Protein AF-A0A327N7R5-F1 (afdb_monomer_lite)

Organism: Pseudomonas fluorescens (NCBI:txid294)

Secondary structure (DSSP, 8-state):
-EEEEEEEEEEE-SSEEEEEEEESSGGG-EEEEEEEEHHHHTTS---TT-EEEEEE-S-GGG--EEEEEETTS-EEE-HHHHHHHHHHHHHHHHHHHHHHHHHHHHHHHHHHHHHHHHHHHHHHHHHHTT--

Structure (mmCIF, N/CA/C/O backbone):
data_AF-A0A327N7R5-F1
#
_entry.id   AF-A0A327N7R5-F1
#
loop_
_atom_site.group_PDB
_atom_site.id
_atom_site.type_symbol
_atom_site.label_atom_id
_atom_site.label_alt_id
_atom_site.label_comp_id
_atom_site.label_asym_id
_atom_site.label_entity_id
_atom_site.label_seq_id
_atom_site.pdbx_PDB_ins_code
_atom_site.Cartn_x
_atom_site.Cartn_y
_atom_site.Cartn_z
_atom_site.occupancy
_atom_site.B_iso_or_equiv
_atom_site.auth_seq_id
_atom_site.auth_comp_id
_atom_site.auth_asym_id
_atom_site.auth_atom_id
_atom_site.pdbx_PDB_model_num
ATOM 1 N N . MET A 1 1 ? -17.842 1.290 8.467 1.00 82.88 1 MET A N 1
ATOM 2 C CA . MET A 1 1 ? -16.593 0.997 9.203 1.00 82.88 1 MET A CA 1
ATOM 3 C C . MET A 1 1 ? -16.510 -0.497 9.393 1.00 82.88 1 MET A C 1
ATOM 5 O O . MET A 1 1 ? -17.547 -1.126 9.556 1.00 82.88 1 MET A O 1
ATOM 9 N N . GLU A 1 2 ? -15.306 -1.044 9.361 1.00 88.62 2 GLU A N 1
ATOM 10 C CA . GLU A 1 2 ? -15.055 -2.466 9.553 1.00 88.62 2 GLU A CA 1
ATOM 11 C C . GLU A 1 2 ? -14.026 -2.690 10.653 1.00 88.62 2 GLU A C 1
ATOM 13 O O . GLU A 1 2 ? -13.153 -1.852 10.892 1.00 88.62 2 GLU A O 1
ATOM 18 N N . ASN A 1 3 ? -14.135 -3.844 11.308 1.00 89.25 3 ASN A N 1
ATOM 19 C CA . ASN A 1 3 ? -13.108 -4.315 12.221 1.00 89.25 3 ASN A CA 1
ATOM 20 C C . ASN A 1 3 ? -11.837 -4.621 11.434 1.00 89.25 3 ASN A C 1
ATOM 22 O O . ASN A 1 3 ? -11.888 -5.241 10.373 1.00 89.25 3 ASN A O 1
ATOM 26 N N . ALA A 1 4 ? -10.696 -4.244 11.987 1.00 90.12 4 ALA A N 1
ATOM 27 C CA . ALA A 1 4 ? -9.405 -4.685 11.504 1.00 90.12 4 ALA A CA 1
ATOM 28 C C . ALA A 1 4 ? -8.493 -5.043 12.669 1.00 90.12 4 ALA A C 1
ATOM 30 O O . ALA A 1 4 ? -8.695 -4.632 13.812 1.00 90.12 4 ALA A O 1
ATOM 31 N N . TYR A 1 5 ? -7.453 -5.807 12.378 1.00 89.75 5 TYR A N 1
ATOM 32 C CA . TYR A 1 5 ? -6.399 -6.050 13.346 1.00 89.75 5 TYR A CA 1
ATOM 33 C C . TYR A 1 5 ? -5.041 -6.157 12.675 1.00 89.75 5 TYR A C 1
ATOM 35 O O . TYR A 1 5 ? -4.912 -6.542 11.510 1.00 89.75 5 TYR A O 1
ATOM 43 N N . ILE A 1 6 ? -4.011 -5.823 13.443 1.00 87.94 6 ILE A N 1
ATOM 44 C CA . ILE A 1 6 ? -2.628 -5.991 13.014 1.00 87.94 6 ILE A CA 1
ATOM 45 C C . ILE A 1 6 ? -2.268 -7.469 13.158 1.00 87.94 6 ILE A C 1
ATOM 47 O O . ILE A 1 6 ? -2.105 -7.966 14.270 1.00 87.94 6 ILE A O 1
ATOM 51 N N . TYR A 1 7 ? -2.155 -8.200 12.050 1.00 88.56 7 TYR A N 1
ATOM 52 C CA . TYR A 1 7 ? -1.894 -9.647 12.108 1.00 88.56 7 TYR A CA 1
ATOM 53 C C . TYR A 1 7 ? -0.400 -9.990 12.192 1.00 88.56 7 TYR A C 1
AT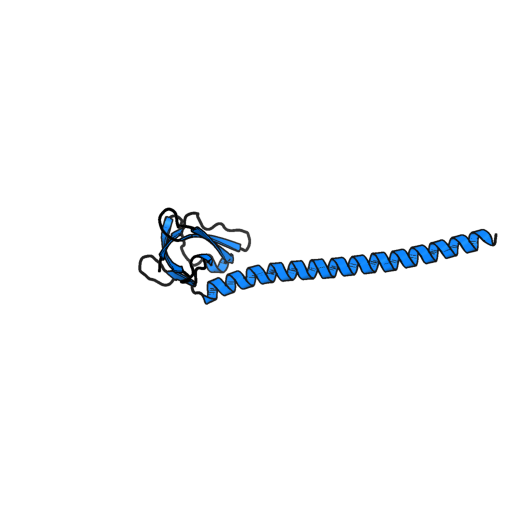OM 55 O O . TYR A 1 7 ? -0.030 -11.108 12.563 1.00 88.56 7 TYR A O 1
ATOM 63 N N . ARG A 1 8 ? 0.475 -9.034 11.873 1.00 85.25 8 ARG A N 1
ATOM 64 C CA . ARG A 1 8 ? 1.933 -9.173 11.921 1.00 85.25 8 ARG A CA 1
ATOM 65 C C . ARG A 1 8 ? 2.548 -7.884 12.450 1.00 85.25 8 ARG A C 1
ATOM 67 O O . ARG A 1 8 ? 2.069 -6.806 12.116 1.00 85.25 8 ARG A O 1
ATOM 74 N N . ASP A 1 9 ? 3.606 -8.011 13.250 1.00 83.00 9 ASP A N 1
ATOM 75 C CA . ASP A 1 9 ? 4.368 -6.859 13.732 1.00 83.00 9 ASP A CA 1
ATOM 76 C C . ASP A 1 9 ? 4.821 -5.969 12.576 1.00 83.00 9 ASP A C 1
ATOM 78 O O . ASP A 1 9 ? 5.070 -6.445 11.461 1.00 83.00 9 ASP A O 1
ATOM 82 N N . VAL A 1 10 ? 4.934 -4.670 12.855 1.00 81.75 10 VAL A N 1
ATOM 83 C CA . VAL A 1 10 ? 5.449 -3.708 11.884 1.00 81.75 10 VAL A CA 1
ATOM 84 C C . VAL A 1 10 ? 6.850 -4.148 11.480 1.00 81.75 10 VAL A C 1
ATOM 86 O O . VAL A 1 10 ? 7.786 -4.121 12.278 1.00 81.75 10 VAL A O 1
ATOM 89 N N . SER A 1 11 ? 6.990 -4.568 10.225 1.00 81.38 11 SER A N 1
ATOM 90 C CA . SER A 1 11 ? 8.292 -4.931 9.682 1.00 81.38 11 SER A CA 1
ATOM 91 C C . SER A 1 11 ? 8.990 -3.659 9.236 1.00 81.38 11 SER A C 1
ATOM 93 O O . SER A 1 11 ? 8.408 -2.860 8.504 1.00 81.38 11 SER A O 1
ATOM 95 N N . GLN A 1 12 ? 10.225 -3.469 9.685 1.00 79.94 12 GLN A N 1
ATOM 96 C CA . GLN A 1 12 ? 11.040 -2.320 9.315 1.00 79.94 12 GLN A CA 1
ATOM 97 C C . GLN A 1 12 ? 12.133 -2.773 8.351 1.00 79.94 12 GLN A C 1
ATOM 99 O O . GLN A 1 12 ? 12.912 -3.678 8.644 1.00 79.94 12 GLN A O 1
ATOM 104 N N . SER A 1 13 ? 12.188 -2.127 7.196 1.00 77.00 13 SER A N 1
ATOM 105 C CA . SER A 1 13 ? 13.371 -2.064 6.348 1.00 77.00 13 SER A CA 1
ATOM 106 C C . SER A 1 13 ? 14.133 -0.771 6.656 1.00 77.00 13 SER A C 1
ATOM 108 O O . SER A 1 13 ? 13.685 0.068 7.439 1.00 77.00 13 SER A O 1
ATOM 110 N N . ARG A 1 14 ? 15.299 -0.589 6.030 1.00 78.00 14 ARG A N 1
ATOM 111 C CA . ARG A 1 14 ? 16.228 0.516 6.313 1.00 78.00 14 ARG A CA 1
ATOM 112 C C . ARG A 1 14 ? 15.556 1.899 6.281 1.00 78.00 14 ARG A C 1
ATOM 114 O O . ARG A 1 14 ? 15.882 2.733 7.114 1.00 78.00 14 ARG A O 1
ATOM 121 N N . ASN A 1 15 ? 14.609 2.114 5.362 1.00 81.44 15 ASN A N 1
ATOM 122 C CA . ASN A 1 15 ? 13.880 3.384 5.207 1.00 81.44 15 ASN A CA 1
ATOM 123 C C . ASN A 1 15 ? 12.349 3.250 5.253 1.00 81.44 15 ASN A C 1
ATOM 125 O O . ASN A 1 15 ? 11.657 4.248 5.474 1.00 81.44 15 ASN A O 1
ATOM 129 N N . ASP A 1 16 ? 11.831 2.046 5.018 1.00 85.06 16 ASP A N 1
ATOM 130 C CA . ASP A 1 16 ? 10.408 1.793 4.807 1.00 85.06 16 ASP A CA 1
ATOM 131 C C . ASP A 1 16 ? 9.896 0.854 5.911 1.00 85.06 16 ASP A C 1
ATOM 133 O O . ASP A 1 16 ? 10.544 -0.140 6.234 1.00 85.06 16 ASP A O 1
ATOM 137 N N . SER A 1 17 ? 8.724 1.150 6.460 1.00 85.69 17 SER A N 1
ATOM 138 C CA . SER A 1 17 ? 7.991 0.321 7.412 1.00 85.69 17 SER A CA 1
ATOM 139 C C . SER A 1 17 ? 6.715 -0.211 6.767 1.00 85.69 17 SER A C 1
ATOM 141 O O . SER A 1 17 ? 6.010 0.507 6.053 1.00 85.69 17 SER A O 1
ATOM 143 N N . TYR A 1 18 ? 6.410 -1.471 7.053 1.00 87.19 18 TYR A N 1
ATOM 144 C CA . TYR A 1 18 ? 5.271 -2.197 6.506 1.00 87.19 18 TYR A CA 1
ATOM 145 C C . TYR A 1 18 ? 4.278 -2.490 7.623 1.00 87.19 18 TYR A C 1
ATOM 147 O O . TYR A 1 18 ? 4.595 -3.207 8.577 1.00 87.19 18 TYR A O 1
ATOM 155 N N . LEU A 1 19 ? 3.077 -1.936 7.493 1.00 88.06 19 LEU A N 1
ATOM 156 C CA . LEU A 1 19 ? 1.959 -2.181 8.388 1.00 88.06 19 LEU A CA 1
ATOM 157 C C . LEU A 1 19 ? 1.015 -3.201 7.748 1.00 88.06 19 LEU A C 1
ATOM 159 O O . LEU A 1 19 ? 0.488 -2.977 6.659 1.00 88.06 19 LEU A O 1
ATOM 163 N N . TYR A 1 20 ? 0.804 -4.308 8.452 1.00 89.94 20 TYR A N 1
ATOM 164 C CA . TYR A 1 20 ? 0.041 -5.455 7.977 1.00 89.94 20 TYR A CA 1
ATOM 165 C C . TYR A 1 20 ? -1.308 -5.527 8.685 1.00 89.94 20 TYR A C 1
ATOM 167 O O . TYR A 1 20 ? -1.389 -5.884 9.863 1.00 89.94 20 TYR A O 1
ATOM 175 N N . LEU A 1 21 ? -2.366 -5.189 7.959 1.00 90.75 21 LEU A N 1
ATOM 176 C CA . LEU A 1 21 ? -3.732 -5.152 8.460 1.00 90.75 21 LEU A CA 1
ATOM 177 C C . LEU A 1 21 ? -4.520 -6.311 7.866 1.00 90.75 21 LEU A C 1
ATOM 179 O O . LEU A 1 21 ? -4.410 -6.607 6.679 1.00 90.75 21 LEU A O 1
ATOM 183 N N . LYS A 1 22 ? -5.338 -6.951 8.692 1.00 91.31 22 LYS A N 1
ATOM 184 C CA . LYS A 1 22 ? -6.404 -7.828 8.227 1.00 91.31 22 LYS A CA 1
ATOM 185 C C . LYS A 1 22 ? -7.718 -7.107 8.470 1.00 91.31 22 LYS A C 1
ATOM 187 O O . LYS A 1 22 ? -8.001 -6.746 9.610 1.00 91.31 22 LYS A O 1
ATOM 192 N N . VAL A 1 23 ? -8.442 -6.828 7.393 1.00 90.75 23 VAL A N 1
ATOM 193 C CA . VAL A 1 23 ? -9.666 -6.021 7.385 1.00 90.75 23 VAL A CA 1
ATOM 194 C C . VAL A 1 23 ? -10.861 -6.942 7.182 1.00 90.75 23 VAL A C 1
ATOM 196 O O . VAL A 1 23 ? -10.833 -7.787 6.290 1.00 90.75 23 VAL A O 1
ATOM 199 N N . GLY A 1 24 ? -11.886 -6.792 8.017 1.00 87.00 24 GLY A N 1
ATOM 200 C CA . GLY A 1 24 ? -13.076 -7.637 8.028 1.00 87.00 24 GLY A CA 1
ATOM 201 C C . GLY A 1 24 ? -13.005 -8.793 9.033 1.00 87.00 24 GLY A C 1
ATOM 202 O O . GLY A 1 24 ? -12.045 -8.953 9.791 1.00 87.00 24 GLY A O 1
ATOM 203 N N . LEU A 1 25 ? -14.063 -9.606 9.050 1.00 78.81 25 LEU A N 1
ATOM 204 C CA . LEU A 1 25 ? -14.216 -10.796 9.891 1.00 78.81 25 LEU A CA 1
ATOM 205 C C . LEU A 1 25 ? -14.600 -11.996 9.015 1.00 78.81 25 LEU A C 1
ATOM 207 O O . LEU A 1 25 ? -15.336 -11.831 8.046 1.00 78.81 25 LEU A O 1
ATOM 211 N N . GLY A 1 26 ? -14.140 -13.192 9.389 1.00 77.88 26 GLY A N 1
ATOM 212 C CA . GLY A 1 26 ? -14.508 -14.442 8.713 1.00 77.88 26 GLY A CA 1
ATOM 213 C C . GLY A 1 26 ? -13.882 -14.607 7.326 1.00 77.88 26 GLY A C 1
ATOM 214 O O . GLY A 1 26 ? -12.734 -14.207 7.110 1.00 77.88 26 GLY A O 1
ATOM 215 N N . ASP A 1 27 ? -14.643 -15.215 6.416 1.00 76.50 27 ASP A N 1
ATOM 216 C CA . ASP A 1 27 ? -14.189 -15.622 5.078 1.00 76.50 27 ASP A CA 1
ATOM 217 C C . ASP A 1 27 ? -14.011 -14.448 4.105 1.00 76.50 27 ASP A C 1
ATOM 219 O O . ASP A 1 27 ? -13.210 -14.534 3.178 1.00 76.50 27 ASP A O 1
ATOM 223 N N . ASP A 1 28 ? -14.658 -13.310 4.369 1.00 81.19 28 ASP A N 1
ATOM 224 C CA . ASP A 1 28 ? -14.523 -12.105 3.540 1.00 81.19 28 ASP A CA 1
ATOM 225 C C . ASP A 1 28 ? -13.385 -11.177 3.996 1.00 81.19 28 ASP A C 1
ATOM 227 O O . ASP A 1 28 ? -13.263 -10.039 3.529 1.00 81.19 28 ASP A O 1
ATOM 231 N N . ALA A 1 29 ? -12.576 -11.613 4.964 1.00 87.62 29 ALA A N 1
ATOM 232 C CA . ALA A 1 29 ? -11.478 -10.809 5.469 1.00 87.62 29 ALA A CA 1
ATOM 233 C C . ALA A 1 29 ? -10.303 -10.806 4.483 1.00 87.62 29 ALA A C 1
ATOM 235 O O . ALA A 1 29 ? -9.804 -11.861 4.089 1.00 87.62 29 ALA A O 1
ATOM 236 N N . TYR A 1 30 ? -9.792 -9.621 4.155 1.00 89.31 30 TYR A N 1
ATOM 237 C CA . TYR A 1 30 ? -8.668 -9.465 3.233 1.00 89.31 30 TYR A CA 1
ATOM 238 C C . TYR A 1 30 ? -7.443 -8.854 3.918 1.00 89.31 30 TYR A C 1
ATOM 240 O O . TYR A 1 30 ? -7.531 -8.152 4.932 1.00 89.31 30 TYR A O 1
ATOM 248 N N . ASN A 1 31 ? -6.271 -9.143 3.354 1.00 90.69 31 ASN A N 1
ATOM 249 C CA . ASN A 1 31 ? -5.006 -8.595 3.826 1.00 90.69 31 ASN A CA 1
ATOM 250 C C . ASN A 1 31 ? -4.739 -7.264 3.126 1.00 90.69 31 ASN A C 1
ATOM 252 O O . ASN A 1 31 ? -4.733 -7.188 1.900 1.00 90.69 31 ASN A O 1
ATOM 256 N N . TYR A 1 32 ? -4.451 -6.232 3.906 1.00 89.19 32 TYR A N 1
ATOM 257 C CA . TYR A 1 32 ? -4.109 -4.907 3.419 1.00 89.19 32 TYR A CA 1
ATOM 258 C C . TYR A 1 32 ? -2.750 -4.497 3.977 1.00 89.19 32 TYR A C 1
ATOM 260 O O . TYR A 1 32 ? -2.528 -4.517 5.188 1.00 89.19 32 TYR A O 1
ATOM 268 N N . THR A 1 33 ? -1.820 -4.143 3.090 1.00 88.38 33 THR A N 1
ATOM 269 C CA . THR A 1 33 ? -0.475 -3.710 3.486 1.00 88.38 33 THR A CA 1
ATOM 270 C C . THR A 1 33 ? -0.310 -2.233 3.196 1.00 88.38 33 THR A C 1
ATOM 272 O O . THR A 1 33 ? -0.468 -1.794 2.058 1.00 88.38 33 THR A O 1
ATOM 275 N N . ILE A 1 34 ? 0.048 -1.470 4.223 1.00 86.50 34 ILE A N 1
ATOM 276 C CA . ILE A 1 34 ? 0.410 -0.063 4.084 1.00 86.50 34 ILE A CA 1
ATOM 277 C C . ILE A 1 34 ? 1.922 0.042 4.182 1.00 86.50 34 ILE A C 1
ATOM 279 O O . ILE A 1 34 ? 2.524 -0.399 5.160 1.00 86.50 34 ILE A O 1
ATOM 283 N N . VAL A 1 35 ? 2.529 0.648 3.168 1.00 86.12 35 VAL A N 1
ATOM 284 C CA . VAL A 1 35 ? 3.955 0.971 3.161 1.00 86.12 35 VAL A CA 1
ATOM 285 C C . VAL A 1 35 ? 4.102 2.451 3.471 1.00 86.12 35 VAL A C 1
ATOM 287 O O . VAL A 1 35 ? 3.551 3.286 2.756 1.00 86.12 35 VAL A O 1
ATOM 290 N N . ALA A 1 36 ? 4.846 2.780 4.521 1.00 85.06 36 ALA A N 1
ATOM 291 C CA . ALA A 1 36 ? 5.189 4.155 4.875 1.00 85.06 36 ALA A CA 1
ATOM 292 C C . ALA A 1 36 ? 6.671 4.254 5.241 1.00 85.06 36 ALA A C 1
ATOM 294 O O . ALA A 1 36 ? 7.365 3.245 5.305 1.00 85.06 36 ALA A O 1
ATOM 295 N N . ARG A 1 37 ? 7.184 5.461 5.499 1.00 82.31 37 ARG A N 1
ATOM 296 C CA . ARG A 1 37 ? 8.553 5.590 6.015 1.00 82.31 37 ARG A CA 1
ATOM 297 C C . ARG A 1 37 ? 8.612 5.151 7.468 1.00 82.31 37 ARG A C 1
ATOM 299 O O . ARG A 1 37 ? 7.669 5.374 8.229 1.00 82.31 37 ARG A O 1
ATOM 306 N N . SER A 1 38 ? 9.761 4.626 7.881 1.00 81.56 38 SER A N 1
ATOM 307 C CA . SER A 1 38 ? 9.977 4.245 9.279 1.00 81.56 38 SER A CA 1
ATOM 308 C C . SER A 1 38 ? 9.798 5.426 10.240 1.00 81.56 38 SER A C 1
ATOM 310 O O . SER A 1 38 ? 9.268 5.238 11.330 1.00 81.56 38 SER A O 1
ATOM 312 N N . SER A 1 39 ? 10.146 6.649 9.817 1.00 80.44 39 SER A N 1
ATOM 313 C CA . SER A 1 39 ? 9.906 7.888 10.577 1.00 80.44 39 SER A CA 1
ATOM 314 C C . SER A 1 39 ? 8.429 8.144 10.870 1.00 80.44 39 SER A C 1
ATOM 316 O O . SER A 1 39 ? 8.093 8.607 11.952 1.00 80.44 39 SER A O 1
ATOM 318 N N . ASP A 1 40 ? 7.557 7.829 9.915 1.00 79.31 40 ASP A N 1
ATOM 319 C CA . ASP A 1 40 ? 6.143 8.195 9.976 1.00 79.31 40 ASP A CA 1
ATOM 320 C C . ASP A 1 40 ? 5.367 7.213 10.864 1.00 79.31 40 ASP A C 1
ATOM 322 O O . ASP A 1 40 ? 4.419 7.596 11.540 1.00 79.31 40 ASP A O 1
ATOM 326 N N . ILE A 1 41 ? 5.805 5.948 10.907 1.00 78.12 41 ILE A N 1
ATOM 327 C CA . ILE A 1 41 ? 5.173 4.898 11.717 1.00 78.12 41 ILE A CA 1
ATOM 328 C C . ILE A 1 41 ? 5.752 4.825 13.134 1.00 78.12 41 ILE A C 1
ATOM 330 O O . ILE A 1 41 ? 5.050 4.408 14.046 1.00 78.12 41 ILE A O 1
ATOM 334 N N . ARG A 1 42 ? 7.000 5.252 13.368 1.00 75.69 42 ARG A N 1
ATOM 335 C CA . ARG A 1 42 ? 7.665 5.110 14.680 1.00 75.69 42 ARG A CA 1
ATOM 336 C C . ARG A 1 42 ? 6.896 5.749 15.845 1.00 75.69 42 ARG A C 1
ATOM 338 O O . ARG A 1 42 ? 7.042 5.300 16.976 1.00 75.69 42 ARG A O 1
ATOM 345 N N . HIS A 1 43 ? 6.101 6.782 15.577 1.00 74.00 43 HIS A N 1
ATOM 346 C CA . HIS A 1 43 ? 5.300 7.485 16.586 1.00 74.00 43 HIS A CA 1
ATOM 347 C C . HIS A 1 43 ? 3.921 6.857 16.825 1.00 74.00 43 HIS A C 1
ATOM 349 O O . HIS A 1 43 ? 3.257 7.177 17.807 1.00 74.00 43 HIS A O 1
ATOM 355 N N . LEU A 1 44 ? 3.497 5.956 15.942 1.00 73.69 44 LEU A N 1
ATOM 356 C CA . LEU A 1 44 ? 2.257 5.210 16.055 1.00 73.69 44 LEU A CA 1
ATOM 357 C C . LEU A 1 44 ? 2.616 3.901 16.775 1.00 73.69 44 LEU A C 1
ATOM 359 O O . LEU A 1 44 ? 3.215 3.020 16.169 1.00 73.69 44 LEU A O 1
ATOM 363 N N . ASP A 1 45 ? 2.321 3.778 18.074 1.00 74.94 45 ASP A N 1
ATOM 364 C CA . ASP A 1 45 ? 2.604 2.584 18.907 1.00 74.94 45 ASP A CA 1
ATOM 365 C C . ASP A 1 45 ? 1.765 1.360 18.468 1.00 74.94 45 ASP A C 1
ATOM 367 O O . ASP A 1 45 ? 0.865 0.876 19.154 1.00 74.94 45 ASP A O 1
ATOM 371 N N . LEU A 1 46 ? 1.984 0.891 17.243 1.00 78.25 46 LEU A N 1
ATOM 372 C CA . LEU A 1 46 ? 1.204 -0.141 16.575 1.00 78.25 46 LEU A CA 1
ATOM 373 C C . LEU A 1 46 ? 1.846 -1.505 16.831 1.00 78.25 46 LEU A C 1
ATOM 375 O O . LEU A 1 46 ? 2.835 -1.877 16.200 1.00 78.25 46 LEU A O 1
ATOM 379 N N . ARG A 1 47 ? 1.267 -2.260 17.767 1.00 77.62 47 ARG A N 1
ATOM 380 C CA . ARG A 1 47 ? 1.697 -3.622 18.116 1.00 77.62 47 ARG A CA 1
ATOM 381 C C . ARG A 1 47 ? 0.845 -4.677 17.417 1.00 77.62 47 ARG A C 1
ATOM 383 O O . ARG A 1 47 ? -0.331 -4.445 17.127 1.00 77.62 47 ARG A O 1
ATOM 390 N N . LYS A 1 48 ? 1.415 -5.862 17.184 1.00 79.88 48 LYS A N 1
ATOM 391 C CA . LYS A 1 48 ? 0.659 -7.022 16.699 1.00 79.88 48 LYS A CA 1
ATOM 392 C C . LYS A 1 48 ? -0.531 -7.335 17.607 1.00 79.88 48 LYS A C 1
ATOM 394 O O . LYS A 1 48 ? -0.499 -7.108 18.813 1.00 79.88 48 LYS A O 1
ATOM 399 N N . SER A 1 49 ? -1.591 -7.850 16.994 1.00 80.50 49 SER A N 1
ATOM 400 C CA . SER A 1 49 ? -2.877 -8.177 17.613 1.00 80.50 49 SER A CA 1
ATOM 401 C C . SER A 1 49 ? -3.660 -6.974 18.145 1.00 80.50 49 SER A C 1
ATOM 403 O O . SER A 1 49 ? -4.717 -7.164 18.749 1.00 80.50 49 SER A O 1
ATOM 405 N N . ARG A 1 50 ? -3.207 -5.736 17.895 1.00 83.75 50 ARG A N 1
ATOM 406 C CA . ARG A 1 50 ? -4.008 -4.544 18.185 1.00 83.75 50 ARG A CA 1
ATOM 407 C C . ARG A 1 50 ? -5.248 -4.540 17.293 1.00 83.75 50 ARG A C 1
ATOM 409 O O . ARG A 1 50 ? -5.136 -4.658 16.069 1.00 83.75 50 ARG A O 1
ATOM 416 N N . LYS A 1 51 ? -6.418 -4.423 17.925 1.00 87.56 51 LYS A N 1
ATOM 417 C CA . LYS A 1 51 ? -7.705 -4.221 17.253 1.00 87.56 51 LYS A CA 1
ATOM 418 C C . LYS A 1 51 ? -7.831 -2.761 16.843 1.00 87.56 51 LYS A C 1
ATOM 420 O O . LYS A 1 51 ? -7.471 -1.873 17.609 1.00 87.56 51 LYS A O 1
ATOM 425 N N . LEU A 1 52 ? -8.331 -2.540 15.641 1.00 90.00 52 LEU A N 1
ATOM 426 C CA . LEU A 1 52 ? -8.461 -1.241 15.003 1.00 90.00 52 LEU A CA 1
ATOM 427 C C . LEU A 1 52 ? -9.819 -1.162 14.310 1.00 90.00 52 LEU A C 1
ATOM 429 O O . LEU A 1 52 ? -10.383 -2.178 13.901 1.00 90.00 52 LEU A O 1
ATOM 433 N N . TRP A 1 53 ? -10.306 0.055 14.122 1.00 90.25 53 TRP A N 1
ATOM 434 C CA . TRP A 1 53 ? -11.434 0.330 13.245 1.00 90.25 53 TRP A CA 1
ATOM 435 C C . TRP A 1 53 ? -10.924 0.955 11.963 1.00 90.25 53 TRP A C 1
ATOM 437 O O . TRP A 1 53 ? -10.123 1.887 11.985 1.00 90.25 53 TRP A O 1
ATOM 447 N N . VAL A 1 54 ? -11.393 0.456 10.827 1.00 90.75 54 VAL A N 1
ATOM 448 C CA . VAL A 1 54 ? -11.022 1.006 9.528 1.00 90.75 54 VAL A CA 1
ATOM 449 C C . VAL A 1 54 ? -12.247 1.473 8.771 1.00 90.75 54 VAL A C 1
ATOM 451 O O . VAL A 1 54 ? -13.309 0.848 8.773 1.00 90.75 54 VAL A O 1
ATOM 454 N N . ALA A 1 55 ? -12.109 2.611 8.111 1.00 90.62 55 ALA A N 1
ATOM 455 C CA . ALA A 1 55 ? -13.078 3.048 7.129 1.00 90.62 55 ALA A CA 1
ATOM 456 C C . ALA A 1 55 ? -12.627 2.536 5.765 1.00 90.62 55 ALA A C 1
ATOM 458 O O . ALA A 1 55 ? -11.580 2.944 5.267 1.00 90.62 55 ALA A O 1
ATOM 459 N N . VAL A 1 56 ? -13.404 1.630 5.188 1.00 89.00 56 VAL A N 1
ATOM 460 C CA . VAL A 1 56 ? -13.169 1.066 3.856 1.00 89.00 56 VAL A CA 1
ATOM 461 C C . VAL A 1 56 ? -14.045 1.756 2.818 1.00 89.00 56 VAL A C 1
ATOM 463 O O . VAL A 1 56 ? -15.008 2.444 3.170 1.00 89.00 56 VAL A O 1
ATOM 466 N N . ASP A 1 57 ? -13.696 1.602 1.544 1.00 87.19 57 ASP A N 1
ATOM 467 C CA . ASP A 1 57 ? -14.575 1.996 0.443 1.00 87.19 57 ASP A CA 1
ATOM 468 C C . ASP A 1 57 ? -15.896 1.207 0.494 1.00 87.19 57 ASP A C 1
ATOM 470 O O . ASP A 1 57 ? -15.925 0.045 0.898 1.00 87.19 57 ASP A O 1
ATOM 474 N N . SER A 1 58 ? -16.992 1.847 0.080 1.00 83.75 58 SER A N 1
ATOM 475 C CA . SER A 1 58 ? -18.287 1.179 -0.104 1.00 83.75 58 SER A CA 1
ATOM 476 C C . SER A 1 58 ? -18.198 0.022 -1.096 1.00 83.75 58 SER A C 1
ATOM 478 O O . SER A 1 58 ? -18.900 -0.976 -0.961 1.00 83.75 58 SER A O 1
ATOM 480 N N . ASP A 1 59 ? -17.316 0.157 -2.086 1.00 86.06 59 ASP A N 1
ATOM 481 C CA . ASP A 1 59 ? -17.018 -0.896 -3.034 1.00 86.06 59 ASP A CA 1
ATOM 482 C C . ASP A 1 59 ? -15.900 -1.787 -2.484 1.00 86.06 59 ASP A C 1
ATOM 484 O O . ASP A 1 59 ? -14.706 -1.490 -2.610 1.00 86.06 59 ASP A O 1
ATOM 488 N N . ARG A 1 60 ? -16.301 -2.912 -1.879 1.00 76.12 60 ARG A N 1
ATOM 489 C CA . ARG A 1 60 ? -15.375 -3.907 -1.323 1.00 76.12 60 ARG A CA 1
ATOM 490 C C . ARG A 1 60 ? -14.440 -4.520 -2.363 1.00 76.12 60 ARG A C 1
ATOM 492 O O . ARG A 1 60 ? -13.382 -5.005 -1.971 1.00 76.12 60 ARG A O 1
ATOM 499 N N . SER A 1 61 ? -14.760 -4.467 -3.659 1.00 80.88 61 SER A N 1
ATOM 500 C CA . SER A 1 61 ? -13.855 -4.970 -4.701 1.00 80.88 61 SER A CA 1
ATOM 501 C C . SER A 1 61 ? -12.551 -4.168 -4.777 1.00 80.88 61 SER A C 1
ATOM 503 O O . SER A 1 61 ? -11.503 -4.718 -5.110 1.00 80.88 61 SER A O 1
ATOM 505 N N . LYS A 1 62 ? -12.583 -2.886 -4.387 1.00 82.12 62 LYS A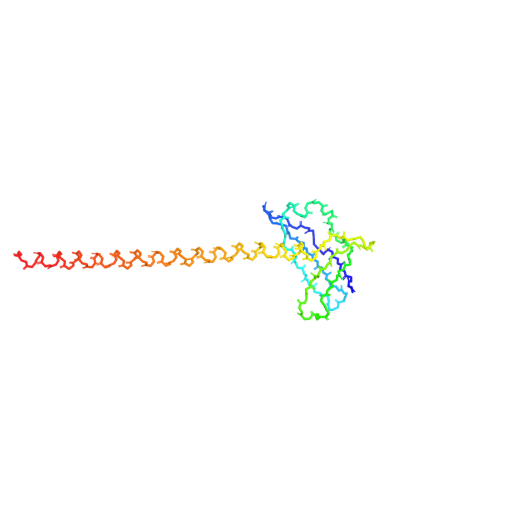 N 1
ATOM 506 C CA . LYS A 1 62 ? -11.399 -2.017 -4.355 1.00 82.12 62 LYS A CA 1
ATOM 507 C C . LYS A 1 62 ? -10.476 -2.310 -3.180 1.00 82.12 62 LYS A C 1
ATOM 509 O O . LYS A 1 62 ? -9.314 -1.914 -3.225 1.00 82.12 62 LYS A O 1
ATOM 514 N N . GLN A 1 63 ? -11.001 -2.933 -2.117 1.00 85.00 63 GLN A N 1
ATOM 515 C CA . GLN A 1 63 ? -10.253 -3.302 -0.909 1.00 85.00 63 GLN A CA 1
ATOM 516 C C . GLN A 1 63 ? -9.439 -2.141 -0.302 1.00 85.00 63 GLN A C 1
ATOM 518 O O . GLN A 1 63 ? -8.410 -2.344 0.344 1.00 85.00 63 GLN A O 1
ATOM 523 N N . PHE A 1 64 ? -9.889 -0.899 -0.502 1.00 84.31 64 PHE A N 1
ATOM 524 C CA . PHE A 1 64 ? -9.136 0.293 -0.126 1.00 84.31 64 PHE A CA 1
ATOM 525 C C . PHE A 1 64 ? -9.538 0.801 1.260 1.00 84.31 64 PHE A C 1
ATOM 527 O O . PHE A 1 64 ? -10.724 0.914 1.573 1.00 84.31 64 PHE A O 1
ATOM 534 N N . VAL A 1 65 ? -8.541 1.156 2.075 1.00 87.00 65 VAL A N 1
ATOM 535 C CA . VAL A 1 65 ? -8.737 1.722 3.417 1.00 87.00 65 VAL A CA 1
ATOM 536 C C . VAL A 1 65 ? -8.523 3.235 3.382 1.00 87.00 65 VAL A C 1
ATOM 538 O O . VAL A 1 65 ? -7.429 3.710 3.077 1.00 87.00 65 VAL A O 1
ATOM 541 N N . TRP A 1 66 ? -9.560 3.994 3.736 1.00 88.19 66 TRP A N 1
ATOM 542 C CA . TRP A 1 66 ? -9.548 5.455 3.796 1.00 88.19 66 TRP A CA 1
ATOM 543 C C . TRP A 1 66 ? -8.993 6.008 5.108 1.00 88.19 66 TRP A C 1
ATOM 545 O O . TRP A 1 66 ? -8.244 6.981 5.084 1.00 88.19 66 TRP A O 1
ATOM 555 N N . TRP A 1 67 ? -9.360 5.418 6.246 1.00 90.44 67 TRP A N 1
ATOM 556 C CA . TRP A 1 67 ? -8.976 5.910 7.573 1.00 90.44 67 TRP A CA 1
ATOM 557 C C . TRP A 1 67 ? -8.769 4.757 8.544 1.00 90.44 67 TRP A C 1
ATOM 559 O O . TRP A 1 67 ? -9.443 3.730 8.437 1.00 90.44 67 TRP A O 1
ATOM 569 N N . ILE A 1 68 ? -7.863 4.950 9.501 1.00 89.19 68 ILE A N 1
ATOM 570 C CA . ILE A 1 68 ? -7.581 3.983 10.564 1.00 89.19 68 ILE A CA 1
ATOM 571 C C . ILE A 1 68 ? -7.770 4.674 11.910 1.00 89.19 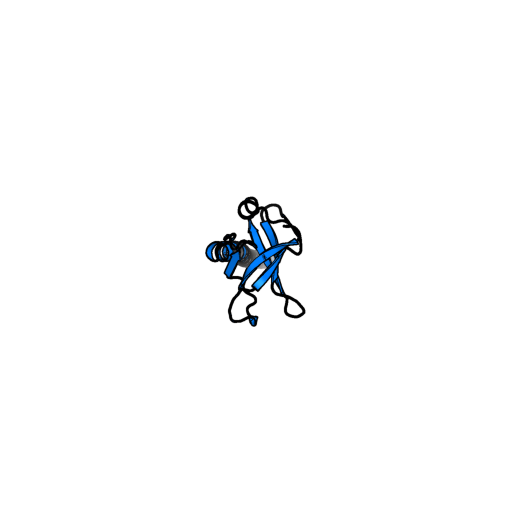68 ILE A C 1
ATOM 573 O O . ILE A 1 68 ? -7.194 5.732 12.176 1.00 89.19 68 ILE A O 1
ATOM 577 N N . TYR A 1 69 ? -8.563 4.039 12.757 1.00 89.06 69 TYR A N 1
ATOM 578 C CA . TYR A 1 69 ? -8.894 4.453 14.106 1.00 89.06 69 TYR A CA 1
ATOM 579 C C . TYR A 1 69 ? -8.487 3.353 15.082 1.00 89.06 69 TYR A C 1
ATOM 581 O O . TYR A 1 69 ? -8.434 2.169 14.741 1.00 89.06 69 TYR A O 1
ATOM 589 N N . ASP A 1 70 ? -8.213 3.751 16.313 1.00 85.56 70 ASP A N 1
ATOM 590 C CA . ASP A 1 70 ? -8.059 2.836 17.428 1.00 85.56 70 ASP A CA 1
ATOM 591 C C . ASP A 1 70 ? -9.406 2.230 17.820 1.00 85.56 70 ASP A C 1
ATOM 593 O O . ASP A 1 70 ? -10.465 2.709 17.405 1.00 85.56 70 ASP A O 1
ATOM 597 N N . PHE A 1 71 ? -9.372 1.210 18.673 1.00 82.81 71 PHE A N 1
ATOM 598 C CA . PHE A 1 71 ? -10.591 0.592 19.186 1.00 82.81 71 PHE A CA 1
ATOM 599 C C . PHE A 1 71 ? -11.492 1.589 19.945 1.00 82.81 71 PHE A C 1
ATOM 601 O O . PHE A 1 71 ? -12.713 1.499 19.848 1.00 82.81 71 PHE A O 1
ATOM 608 N N . ASP A 1 72 ? -10.898 2.600 20.591 1.00 83.69 72 ASP A N 1
ATOM 609 C CA . ASP A 1 72 ? -11.599 3.695 21.284 1.00 83.69 72 ASP A CA 1
ATOM 610 C C . ASP A 1 72 ? -12.063 4.832 20.344 1.00 83.69 72 ASP A C 1
ATOM 612 O O . ASP A 1 72 ? -12.269 5.964 20.782 1.00 83.69 72 ASP A O 1
ATOM 616 N N . ASN A 1 73 ? -12.157 4.588 19.030 1.00 77.00 73 ASN A N 1
ATOM 617 C CA . ASN A 1 73 ? -12.465 5.587 17.992 1.00 77.00 73 ASN A CA 1
ATOM 618 C C . ASN A 1 73 ? -11.492 6.777 17.920 1.00 77.00 73 ASN A C 1
ATOM 620 O O . ASN A 1 73 ? -11.765 7.780 17.254 1.00 77.00 73 ASN A O 1
ATOM 624 N N . LYS A 1 74 ? -10.322 6.677 18.557 1.00 84.50 74 LYS A N 1
ATOM 625 C CA . LYS A 1 74 ? -9.266 7.679 18.406 1.00 84.50 74 LYS A CA 1
ATOM 626 C C . LYS A 1 74 ? -8.665 7.567 17.018 1.00 84.50 74 LYS A C 1
ATOM 628 O O . LYS A 1 74 ? -8.226 6.501 16.604 1.00 84.50 74 LYS A O 1
ATOM 633 N N . PHE A 1 75 ? -8.641 8.672 16.294 1.00 83.50 75 PHE A N 1
ATOM 634 C CA . PHE A 1 75 ? -8.054 8.725 14.966 1.00 83.50 75 PHE A CA 1
ATOM 635 C C . PHE A 1 75 ? -6.544 8.462 15.013 1.00 83.50 75 PHE A C 1
ATOM 637 O O . PHE A 1 75 ? -5.839 9.131 15.766 1.00 83.50 75 PHE A O 1
ATOM 644 N N . ILE A 1 76 ? -6.057 7.508 14.214 1.00 86.50 76 ILE A N 1
ATOM 645 C CA . ILE A 1 76 ? -4.627 7.166 14.149 1.00 86.50 76 ILE A CA 1
ATOM 646 C C . ILE A 1 76 ? -4.022 7.636 12.830 1.00 86.50 76 ILE A C 1
ATOM 648 O O . ILE A 1 76 ? -2.963 8.255 12.838 1.00 86.50 76 ILE A O 1
ATOM 652 N N . ILE A 1 77 ? -4.662 7.316 11.698 1.00 87.38 77 ILE A N 1
ATOM 653 C CA . ILE A 1 77 ? -4.088 7.563 10.368 1.00 87.38 77 ILE A CA 1
ATOM 654 C C . ILE A 1 77 ? -5.135 8.166 9.438 1.00 87.38 77 ILE A C 1
ATOM 656 O O . ILE A 1 77 ? -6.230 7.620 9.251 1.00 87.38 77 ILE A O 1
ATOM 660 N N . SER A 1 78 ? -4.758 9.272 8.798 1.00 86.62 78 SER A N 1
ATOM 661 C CA . SER A 1 78 ? -5.582 9.970 7.822 1.00 86.62 78 SER A CA 1
ATOM 662 C C . SER A 1 78 ? -5.477 9.420 6.406 1.00 86.62 78 SER A C 1
ATOM 664 O O . SER A 1 78 ? -4.425 8.972 5.953 1.00 86.62 78 SER A O 1
ATOM 666 N N . ARG A 1 79 ? -6.556 9.599 5.635 1.00 85.19 79 ARG A N 1
ATOM 667 C CA . ARG A 1 79 ? -6.563 9.395 4.181 1.00 85.19 79 ARG A CA 1
ATOM 668 C C . ARG A 1 79 ? -5.401 10.101 3.484 1.00 85.19 79 ARG A C 1
ATOM 670 O O . ARG A 1 79 ? -4.786 9.535 2.585 1.00 85.19 79 ARG A O 1
ATOM 677 N N . LYS A 1 80 ? -5.123 11.351 3.868 1.00 85.06 80 LYS A N 1
ATOM 678 C CA . LYS A 1 80 ? -4.069 12.168 3.252 1.00 85.06 80 LYS A CA 1
ATOM 679 C C . LYS A 1 80 ? -2.688 11.563 3.499 1.00 85.06 80 LYS A C 1
ATOM 681 O O . LYS A 1 80 ? -1.865 11.566 2.589 1.00 85.06 80 LYS A O 1
ATOM 686 N N . GLU A 1 81 ? -2.454 11.016 4.688 1.00 85.00 81 GLU A N 1
ATOM 687 C CA . GLU A 1 81 ? -1.216 10.306 5.012 1.00 85.00 81 GLU A CA 1
ATOM 688 C C . GLU A 1 81 ? -1.098 9.008 4.220 1.00 85.00 81 GLU A C 1
ATOM 690 O O . GLU A 1 81 ? -0.099 8.840 3.529 1.00 85.00 81 GLU A O 1
ATOM 695 N N . ILE 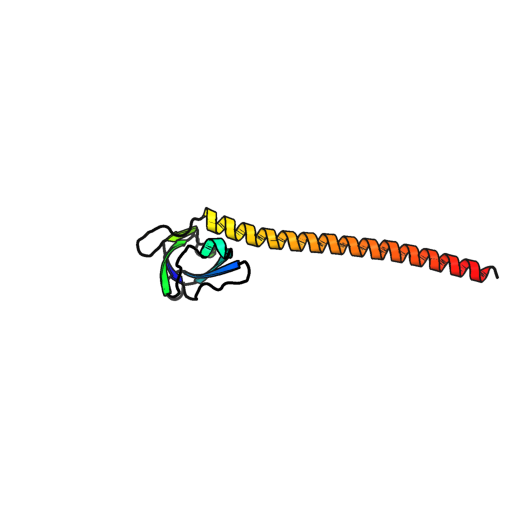A 1 82 ? -2.131 8.154 4.208 1.00 83.44 82 ILE A N 1
ATOM 696 C CA . ILE A 1 82 ? -2.125 6.891 3.444 1.00 83.44 82 ILE A CA 1
ATOM 697 C C . ILE A 1 82 ? -1.833 7.156 1.961 1.00 83.44 82 ILE A C 1
ATOM 699 O O . ILE A 1 82 ? -0.939 6.538 1.379 1.00 83.44 82 ILE A O 1
ATOM 703 N N . LEU A 1 83 ? -2.535 8.119 1.353 1.00 84.50 83 LEU A N 1
ATOM 704 C CA . LEU A 1 83 ? -2.315 8.500 -0.044 1.00 84.50 83 LEU A CA 1
ATOM 705 C 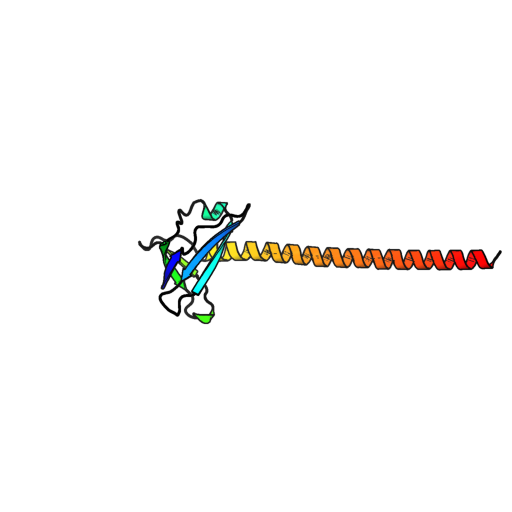C . LEU A 1 83 ? -0.932 9.119 -0.266 1.00 84.50 83 LEU A C 1
ATOM 707 O O . LEU A 1 83 ? -0.286 8.831 -1.271 1.00 84.50 83 LEU A O 1
ATOM 711 N N . GLY A 1 84 ? -0.449 9.944 0.665 1.00 83.81 84 GLY A N 1
ATOM 712 C CA . GLY A 1 84 ? 0.892 10.523 0.596 1.00 83.81 84 GLY A CA 1
ATOM 713 C C . GLY A 1 84 ? 1.992 9.464 0.688 1.00 83.81 84 GLY A C 1
ATOM 714 O O . GLY A 1 84 ? 3.021 9.560 0.017 1.00 83.81 84 GLY A O 1
ATOM 715 N N . TRP A 1 85 ? 1.778 8.424 1.487 1.00 85.88 85 TRP A N 1
ATOM 716 C CA . TRP A 1 85 ? 2.696 7.300 1.619 1.00 85.88 85 TRP A CA 1
ATOM 717 C C . TRP A 1 85 ? 2.714 6.446 0.349 1.00 85.88 85 TRP A C 1
ATOM 719 O O . TRP A 1 85 ? 3.789 6.238 -0.219 1.00 85.88 85 TRP A O 1
ATOM 729 N N . MET A 1 86 ? 1.540 6.070 -0.171 1.00 79.31 86 MET A N 1
ATOM 730 C CA . MET A 1 86 ? 1.414 5.352 -1.446 1.00 79.31 86 MET A CA 1
ATOM 731 C C . MET A 1 86 ? 2.004 6.140 -2.620 1.00 79.31 86 MET A C 1
ATOM 733 O O . MET A 1 86 ? 2.753 5.591 -3.428 1.00 79.31 86 MET A O 1
ATOM 737 N N . GLY A 1 87 ? 1.720 7.442 -2.692 1.00 79.69 87 GLY A N 1
ATOM 738 C CA . GLY A 1 87 ? 2.228 8.322 -3.741 1.00 79.69 87 GLY A CA 1
ATOM 739 C C . GLY A 1 87 ? 3.754 8.407 -3.747 1.00 79.69 87 GLY A C 1
ATOM 740 O O . GLY A 1 87 ? 4.364 8.309 -4.810 1.00 79.69 87 GLY A O 1
ATOM 741 N N . ARG A 1 88 ? 4.390 8.519 -2.571 1.00 78.62 88 ARG A N 1
ATOM 742 C CA . ARG A 1 88 ? 5.862 8.532 -2.457 1.00 78.62 88 ARG A CA 1
ATOM 743 C C . ARG A 1 88 ? 6.502 7.198 -2.832 1.00 78.62 88 ARG A C 1
ATOM 745 O O . ARG A 1 88 ? 7.588 7.193 -3.407 1.00 78.62 88 ARG A O 1
ATOM 752 N N . TYR A 1 89 ? 5.861 6.080 -2.501 1.00 73.31 89 TYR A N 1
ATOM 753 C CA . TYR A 1 89 ? 6.367 4.766 -2.889 1.00 73.31 89 TYR A CA 1
ATOM 754 C C . TYR A 1 89 ? 6.314 4.585 -4.412 1.00 73.31 89 TYR A C 1
ATOM 756 O O . TYR A 1 89 ? 7.313 4.224 -5.037 1.00 73.31 89 TYR A O 1
ATOM 764 N N . ASN A 1 90 ? 5.184 4.942 -5.027 1.00 76.94 90 ASN A N 1
ATOM 765 C CA . ASN A 1 90 ? 5.021 4.861 -6.475 1.00 76.94 90 ASN A CA 1
ATOM 766 C C . ASN A 1 90 ? 5.942 5.829 -7.227 1.00 76.94 90 ASN A C 1
ATOM 768 O O . ASN A 1 90 ? 6.548 5.428 -8.218 1.00 76.94 90 ASN A O 1
ATOM 772 N N . SER A 1 91 ? 6.107 7.073 -6.765 1.00 74.75 91 SER A N 1
ATOM 773 C CA . SER A 1 91 ? 6.968 8.050 -7.447 1.00 74.75 91 SER A CA 1
ATOM 774 C C . SER A 1 91 ? 8.432 7.611 -7.500 1.00 74.75 91 SER A C 1
ATOM 776 O O . SER A 1 91 ? 9.088 7.805 -8.523 1.00 74.75 91 SER A O 1
ATOM 778 N N . ARG A 1 92 ? 8.931 6.945 -6.448 1.00 75.19 92 ARG A N 1
ATOM 779 C CA . ARG A 1 92 ? 10.272 6.342 -6.441 1.00 75.19 92 ARG A CA 1
ATOM 780 C C . ARG A 1 92 ? 10.410 5.281 -7.535 1.00 75.19 92 ARG A C 1
ATOM 782 O O . ARG A 1 92 ? 11.398 5.294 -8.264 1.00 75.19 92 ARG A O 1
ATOM 789 N N . ASN A 1 93 ? 9.417 4.405 -7.682 1.00 74.50 93 ASN A N 1
ATOM 790 C CA . ASN A 1 93 ? 9.435 3.358 -8.707 1.00 74.50 93 ASN A CA 1
ATOM 791 C C . ASN A 1 93 ? 9.367 3.939 -10.125 1.00 74.50 93 ASN A C 1
ATOM 793 O O . ASN A 1 93 ? 10.145 3.530 -10.986 1.00 74.50 93 ASN A O 1
ATOM 797 N N . TYR A 1 94 ? 8.506 4.934 -10.359 1.00 78.56 94 TYR A N 1
ATOM 798 C CA . TYR A 1 94 ? 8.440 5.623 -11.651 1.00 78.56 94 TYR A CA 1
ATOM 799 C C . TYR A 1 94 ? 9.757 6.317 -12.002 1.00 78.56 94 TYR A C 1
ATOM 801 O O . TYR A 1 94 ? 10.214 6.223 -13.137 1.00 78.56 94 TYR A O 1
ATOM 809 N N . PHE A 1 95 ? 10.403 6.964 -11.031 1.00 81.31 95 PHE A N 1
ATOM 810 C CA . PHE A 1 95 ? 11.691 7.617 -11.248 1.00 81.31 95 PHE A CA 1
ATOM 811 C C . PHE A 1 95 ? 12.787 6.622 -11.657 1.00 81.31 95 PHE A C 1
ATOM 813 O O . PHE A 1 95 ? 13.519 6.872 -12.613 1.00 81.31 95 PHE A O 1
ATOM 820 N N . VAL A 1 96 ? 12.862 5.465 -10.987 1.00 83.31 96 VAL A N 1
ATOM 821 C CA . VAL A 1 96 ? 13.804 4.389 -11.343 1.00 83.31 96 VAL A CA 1
ATOM 822 C C . VAL A 1 96 ? 13.518 3.842 -12.744 1.00 83.31 96 VAL A C 1
ATOM 824 O O . VAL A 1 96 ? 14.451 3.646 -13.520 1.00 83.31 96 VAL A O 1
ATOM 827 N N . ALA A 1 97 ? 12.246 3.644 -13.097 1.00 86.25 97 ALA A N 1
ATOM 828 C CA . ALA A 1 97 ? 11.862 3.181 -14.429 1.00 86.25 97 ALA A CA 1
ATOM 829 C C . ALA A 1 97 ? 12.274 4.181 -15.523 1.00 86.25 97 ALA A C 1
ATOM 831 O O . ALA A 1 97 ? 12.887 3.791 -16.516 1.00 86.25 97 ALA A O 1
ATOM 832 N N . ILE A 1 98 ? 12.001 5.474 -15.319 1.00 89.19 98 ILE A N 1
ATOM 833 C CA . ILE A 1 98 ? 12.385 6.542 -16.253 1.00 89.19 98 ILE A CA 1
ATOM 834 C C . ILE A 1 98 ? 13.906 6.590 -16.417 1.00 89.19 98 ILE A C 1
ATOM 836 O O . ILE A 1 98 ? 14.393 6.617 -17.547 1.00 89.19 98 ILE A O 1
ATOM 840 N N . LEU A 1 99 ? 14.661 6.546 -15.315 1.00 93.06 99 LEU A N 1
ATOM 841 C CA . LEU A 1 99 ? 16.122 6.486 -15.370 1.00 93.06 99 LEU A CA 1
ATOM 842 C C . LEU A 1 99 ? 16.608 5.276 -16.173 1.00 93.06 99 LEU A C 1
ATOM 844 O O . LEU A 1 99 ? 17.463 5.437 -17.038 1.00 93.06 99 LEU A O 1
ATOM 848 N N . GLY A 1 100 ? 16.030 4.093 -15.950 1.00 92.75 100 GLY A N 1
ATOM 849 C CA . GLY A 1 100 ? 16.377 2.884 -16.698 1.00 92.75 100 GLY A CA 1
ATOM 850 C C . GLY A 1 100 ? 16.141 3.023 -18.204 1.00 92.75 100 GLY A C 1
ATOM 851 O O . GLY A 1 100 ? 16.993 2.624 -19.001 1.00 92.75 100 GLY A O 1
ATOM 852 N N . VAL A 1 101 ? 15.031 3.645 -18.611 1.00 93.62 101 VAL A N 1
ATOM 853 C CA . VAL A 1 101 ? 14.734 3.923 -20.026 1.00 93.62 101 VAL A CA 1
ATOM 854 C C . VAL A 1 101 ? 15.746 4.905 -20.614 1.00 93.62 101 VAL A C 1
ATOM 856 O O . VAL A 1 101 ? 16.326 4.628 -21.663 1.00 93.62 101 VAL A O 1
ATOM 859 N N . VAL A 1 102 ? 16.010 6.022 -19.931 1.00 95.00 102 VAL A N 1
ATOM 860 C CA . VAL A 1 102 ? 16.972 7.038 -20.389 1.00 95.00 102 VAL A CA 1
ATOM 861 C C . VAL A 1 102 ? 18.376 6.448 -20.518 1.00 95.00 102 VAL A C 1
ATOM 863 O O . VAL A 1 102 ? 19.032 6.643 -21.541 1.00 95.00 102 VAL A O 1
ATOM 866 N N . SER A 1 103 ? 18.829 5.677 -19.525 1.00 92.81 103 SER A N 1
ATOM 867 C CA . SER A 1 103 ? 20.125 4.996 -19.571 1.00 92.81 103 SER A CA 1
ATOM 868 C C . SER A 1 103 ? 20.206 4.002 -20.729 1.00 92.81 103 SER A C 1
ATOM 870 O O . SER A 1 103 ? 21.217 3.957 -21.426 1.00 92.81 103 SER A O 1
ATOM 872 N N . SER A 1 104 ? 19.136 3.246 -20.982 1.00 92.69 104 SER A N 1
ATOM 873 C CA . SER A 1 104 ? 19.083 2.275 -22.082 1.00 92.69 104 SER A CA 1
ATOM 874 C C . SER A 1 104 ? 19.151 2.958 -23.451 1.00 92.69 104 SER A C 1
ATOM 876 O O . SER A 1 104 ? 19.917 2.537 -24.318 1.00 92.69 104 SER A O 1
ATOM 878 N N . LEU A 1 105 ? 18.410 4.056 -23.633 1.00 94.88 105 LEU A N 1
ATOM 879 C CA . LEU A 1 105 ? 18.469 4.876 -24.848 1.00 94.88 105 LEU A CA 1
ATOM 880 C C . LEU A 1 105 ? 19.865 5.469 -25.061 1.00 94.88 105 LEU A C 1
ATOM 882 O O . LEU A 1 105 ? 20.383 5.451 -26.177 1.00 94.88 105 LEU A O 1
ATOM 886 N N . TYR A 1 106 ? 20.503 5.946 -23.994 1.00 93.94 106 TYR A N 1
ATOM 887 C CA . TYR A 1 106 ? 21.859 6.480 -24.058 1.00 93.94 106 TYR A CA 1
ATOM 888 C C . TYR A 1 106 ? 22.889 5.414 -24.465 1.00 93.94 106 TYR A C 1
ATOM 890 O O . TYR A 1 106 ? 23.725 5.659 -25.337 1.00 93.94 106 TYR A O 1
ATOM 898 N N . LEU A 1 107 ? 22.800 4.206 -23.901 1.00 93.25 107 LEU A N 1
ATOM 899 C CA . LEU A 1 107 ? 23.665 3.086 -24.282 1.00 93.25 107 LEU A CA 1
ATOM 900 C C . LEU A 1 107 ? 23.466 2.681 -25.747 1.00 93.25 107 LEU A C 1
ATOM 902 O O . LEU A 1 107 ? 24.448 2.478 -26.461 1.00 93.25 107 LEU A O 1
ATOM 906 N N . LEU A 1 108 ? 22.218 2.625 -26.222 1.00 92.50 108 LEU A N 1
ATOM 907 C CA . LEU A 1 108 ? 21.919 2.362 -27.632 1.00 92.50 108 LEU A CA 1
ATOM 908 C C . LEU A 1 108 ? 22.550 3.412 -28.551 1.00 92.50 108 LEU A C 1
ATOM 910 O O . LEU A 1 108 ? 23.164 3.053 -29.555 1.00 92.50 108 LEU A O 1
ATOM 914 N N . LEU A 1 109 ? 22.469 4.696 -28.191 1.00 92.50 109 LEU A N 1
ATOM 915 C CA . LEU A 1 109 ? 23.111 5.771 -28.951 1.00 92.50 109 LEU A CA 1
ATOM 916 C C . LEU A 1 109 ? 24.631 5.594 -29.026 1.00 92.50 109 LEU A C 1
ATOM 918 O O . LEU A 1 109 ? 25.212 5.772 -30.098 1.00 92.50 109 LEU A O 1
ATOM 922 N N . ILE A 1 110 ? 25.276 5.208 -27.922 1.00 90.81 110 ILE A N 1
ATOM 923 C CA . ILE A 1 110 ? 26.716 4.919 -27.905 1.00 90.81 110 ILE A CA 1
ATOM 924 C C . ILE A 1 110 ? 27.043 3.739 -28.821 1.00 90.81 110 ILE A C 1
ATOM 926 O O . ILE A 1 110 ? 27.978 3.837 -29.614 1.00 90.81 110 ILE A O 1
ATOM 930 N N . ILE A 1 111 ? 26.281 2.644 -28.751 1.00 88.38 111 ILE A N 1
ATOM 931 C CA . ILE A 1 111 ? 26.502 1.458 -29.591 1.00 88.38 111 ILE A CA 1
ATOM 932 C C . ILE A 1 111 ? 26.348 1.808 -31.069 1.00 88.38 111 ILE A C 1
ATOM 934 O O . ILE A 1 111 ? 27.198 1.431 -31.871 1.00 88.38 111 ILE A O 1
ATOM 938 N N . VAL A 1 112 ? 25.310 2.560 -31.442 1.00 87.88 112 VAL A N 1
ATOM 939 C CA . VAL A 1 112 ? 25.104 2.991 -32.831 1.00 87.88 112 VAL A CA 1
ATOM 940 C C . VAL A 1 112 ? 26.250 3.891 -33.280 1.00 87.88 112 VAL A C 1
ATOM 942 O O . VAL A 1 112 ? 26.839 3.649 -34.331 1.00 87.88 112 VAL A O 1
ATOM 945 N N . ARG A 1 113 ? 26.627 4.894 -32.480 1.00 83.88 113 ARG A N 1
ATOM 946 C CA . ARG A 1 113 ? 27.704 5.828 -32.830 1.00 83.88 113 ARG A CA 1
ATOM 947 C C . ARG A 1 113 ? 29.051 5.121 -32.967 1.00 83.88 113 ARG A C 1
ATOM 949 O O . ARG A 1 113 ? 29.737 5.313 -33.969 1.00 83.88 113 ARG A O 1
ATOM 956 N N . ASN A 1 114 ? 29.409 4.280 -32.001 1.00 83.38 114 ASN A N 1
ATOM 957 C CA . ASN A 1 114 ? 30.658 3.526 -32.023 1.00 83.38 114 ASN A CA 1
ATOM 958 C C . ASN A 1 114 ? 30.638 2.441 -33.098 1.00 83.38 114 ASN A C 1
ATOM 960 O O . ASN A 1 114 ? 31.640 2.259 -33.772 1.00 83.38 114 ASN A O 1
ATOM 964 N N . GLY A 1 115 ? 29.515 1.760 -33.322 1.00 80.38 115 GLY A N 1
ATOM 965 C CA . GLY A 1 115 ? 29.360 0.775 -34.391 1.00 80.38 115 GLY A CA 1
ATOM 966 C C . GLY A 1 115 ? 29.497 1.400 -35.780 1.00 80.38 115 GLY A C 1
ATOM 967 O O . GLY A 1 115 ? 30.202 0.861 -36.633 1.00 80.38 115 GLY A O 1
ATOM 968 N N . VAL A 1 116 ? 28.898 2.575 -35.996 1.00 78.06 116 VAL A N 1
ATOM 969 C CA . VAL A 1 116 ? 29.068 3.357 -37.230 1.00 78.06 116 VAL A CA 1
ATOM 970 C C . VAL A 1 116 ? 30.520 3.800 -37.385 1.00 78.06 116 VAL A C 1
ATOM 972 O O . VAL A 1 116 ? 31.103 3.572 -38.443 1.00 78.06 116 VAL A O 1
ATOM 975 N N . TRP A 1 117 ? 31.131 4.363 -36.340 1.00 72.06 117 TRP A N 1
ATOM 976 C CA . TRP A 1 117 ? 32.530 4.796 -36.385 1.00 72.06 117 TRP A CA 1
ATOM 977 C C . TRP A 1 117 ? 33.480 3.630 -36.667 1.00 72.06 117 TRP A C 1
ATOM 979 O O . TRP A 1 117 ? 34.339 3.718 -37.541 1.00 72.06 117 TRP A O 1
ATOM 989 N N . ASN A 1 118 ? 33.272 2.496 -35.999 1.00 76.00 118 ASN A N 1
ATOM 990 C CA . ASN A 1 118 ? 34.075 1.295 -36.174 1.00 76.00 118 ASN A CA 1
ATOM 991 C C . ASN A 1 118 ? 33.923 0.724 -37.593 1.00 76.00 118 ASN A C 1
ATOM 993 O O . ASN A 1 118 ? 34.904 0.325 -38.215 1.00 76.00 118 ASN A O 1
ATOM 997 N N . ARG A 1 119 ? 32.711 0.768 -38.165 1.00 76.69 119 ARG A N 1
ATOM 998 C CA . ARG A 1 119 ? 32.459 0.373 -39.558 1.00 76.69 119 ARG A CA 1
ATOM 999 C C . ARG A 1 119 ? 33.139 1.306 -40.561 1.00 76.69 119 ARG A C 1
ATOM 1001 O O . ARG A 1 119 ? 33.662 0.829 -41.565 1.00 76.69 119 ARG A O 1
ATOM 1008 N N . VAL A 1 120 ? 33.132 2.615 -40.310 1.00 76.12 120 VAL A N 1
ATOM 1009 C CA . VAL A 1 120 ? 33.818 3.607 -41.155 1.00 76.12 120 VAL A CA 1
ATOM 1010 C C . VAL A 1 120 ? 35.331 3.388 -41.116 1.00 76.12 120 VAL A C 1
ATOM 1012 O O . VAL A 1 120 ? 35.957 3.300 -42.170 1.00 76.12 120 VAL A O 1
ATOM 1015 N N . VAL A 1 121 ? 35.910 3.214 -39.925 1.00 75.69 121 VAL A N 1
ATOM 1016 C CA . VAL A 1 121 ? 37.342 2.922 -39.756 1.00 75.69 121 VAL A CA 1
ATOM 1017 C C . VAL A 1 121 ? 37.726 1.608 -40.443 1.00 75.69 121 VAL A C 1
ATOM 1019 O O . VAL A 1 121 ? 38.724 1.567 -41.160 1.00 75.69 121 VAL A O 1
ATOM 1022 N N . ALA A 1 122 ? 36.921 0.552 -40.296 1.00 75.75 122 ALA A N 1
ATOM 1023 C CA . ALA A 1 122 ? 37.162 -0.730 -40.959 1.00 75.75 122 ALA A CA 1
ATOM 1024 C C . ALA A 1 122 ? 37.129 -0.612 -42.493 1.00 75.75 122 ALA A C 1
ATOM 1026 O O . ALA A 1 122 ? 38.008 -1.143 -43.170 1.00 75.75 122 ALA A O 1
ATOM 1027 N N . LYS A 1 123 ? 36.158 0.129 -43.050 1.00 77.88 123 LYS A N 1
ATOM 1028 C CA . LYS A 1 123 ? 36.092 0.396 -44.497 1.00 77.88 123 LYS A CA 1
ATOM 1029 C C . LYS A 1 123 ? 37.303 1.181 -45.003 1.00 77.88 123 LYS A C 1
ATOM 1031 O O . LYS A 1 123 ? 37.778 0.887 -46.094 1.00 77.88 123 LYS A O 1
ATOM 1036 N N . ARG A 1 124 ? 37.799 2.152 -44.228 1.00 76.94 124 ARG A N 1
ATOM 1037 C CA . ARG A 1 124 ? 38.980 2.949 -44.590 1.00 76.94 124 ARG A CA 1
ATOM 1038 C C . ARG A 1 124 ? 40.242 2.087 -44.656 1.00 76.94 124 ARG A C 1
ATOM 1040 O O . ARG A 1 124 ? 40.906 2.082 -45.685 1.00 76.94 124 ARG A O 1
ATOM 1047 N N . LYS A 1 125 ? 40.498 1.281 -43.619 1.00 74.69 125 LYS A N 1
ATOM 1048 C CA . LYS A 1 125 ? 41.648 0.359 -43.582 1.00 74.69 125 LYS A CA 1
ATOM 1049 C C . LYS A 1 125 ? 41.635 -0.653 -44.732 1.00 74.69 125 LYS A C 1
ATOM 1051 O O . LYS A 1 125 ? 42.678 -0.924 -45.308 1.00 74.69 125 LYS A O 1
ATOM 1056 N N . ALA A 1 126 ? 40.461 -1.179 -45.092 1.00 74.31 126 ALA A N 1
ATOM 1057 C CA . ALA A 1 126 ? 40.317 -2.111 -46.214 1.00 74.31 126 ALA A CA 1
ATOM 1058 C C . ALA A 1 126 ? 40.542 -1.462 -47.596 1.00 74.31 126 ALA A C 1
ATOM 1060 O O . ALA A 1 126 ? 40.832 -2.161 -48.564 1.00 74.31 126 ALA A O 1
ATOM 1061 N N . HIS A 1 127 ? 40.364 -0.141 -47.705 1.00 70.94 127 HIS A N 1
ATOM 1062 C CA . HIS A 1 127 ? 40.674 0.615 -48.918 1.00 70.94 127 HIS A CA 1
ATOM 1063 C C . HIS A 1 127 ? 42.169 0.920 -49.028 1.00 70.94 127 HIS A C 1
ATOM 1065 O O . HIS A 1 127 ? 42.725 0.801 -50.113 1.00 70.94 127 HIS A O 1
ATOM 1071 N N . GLU A 1 128 ? 42.805 1.281 -47.912 1.00 73.44 128 GLU A N 1
ATOM 1072 C CA . GLU A 1 128 ? 44.246 1.547 -47.843 1.00 73.44 128 GLU A CA 1
ATOM 1073 C C . GLU A 1 128 ? 45.051 0.269 -48.140 1.00 73.44 128 GLU A C 1
ATOM 1075 O O . GLU A 1 128 ? 45.933 0.300 -48.986 1.00 73.44 128 GLU A O 1
ATOM 1080 N N . SER A 1 129 ? 44.657 -0.893 -47.602 1.00 66.06 129 SER A N 1
ATOM 1081 C CA . SER A 1 129 ? 45.330 -2.179 -47.873 1.00 66.06 129 SER A CA 1
ATOM 1082 C C . SER A 1 129 ? 45.136 -2.745 -49.290 1.00 66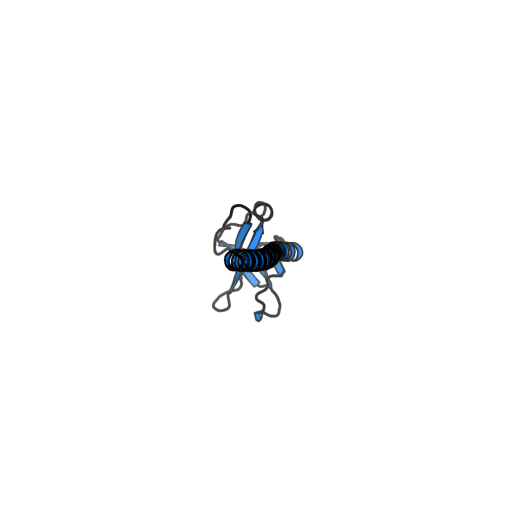.06 129 SER A C 1
ATOM 1084 O O . SER A 1 129 ? 45.610 -3.839 -49.572 1.00 66.06 129 SER A O 1
ATOM 1086 N N . ARG A 1 130 ? 44.325 -2.098 -50.136 1.00 59.41 130 ARG A N 1
ATOM 1087 C CA . ARG A 1 130 ? 44.111 -2.470 -51.549 1.00 59.41 130 ARG A CA 1
ATOM 1088 C C . ARG A 1 130 ? 44.890 -1.578 -52.515 1.00 59.41 130 ARG A C 1
ATOM 1090 O O . ARG A 1 130 ? 44.871 -1.850 -53.712 1.00 59.41 130 ARG A O 1
ATOM 1097 N N . ALA A 1 131 ? 45.449 -0.481 -52.012 1.00 58.22 131 ALA A N 1
ATOM 1098 C CA . ALA A 1 131 ? 46.240 0.469 -52.782 1.00 58.22 131 ALA A CA 1
ATOM 1099 C C . ALA A 1 131 ? 47.756 0.206 -52.671 1.00 58.22 131 ALA A C 1
ATOM 1101 O O . ALA A 1 131 ? 48.509 0.838 -53.410 1.00 58.22 131 ALA A O 1
ATOM 1102 N N . ASP A 1 132 ? 48.156 -0.722 -51.794 1.00 49.84 132 ASP A N 1
ATOM 1103 C CA . ASP A 1 132 ? 49.478 -1.362 -51.730 1.00 49.84 132 ASP A CA 1
ATOM 1104 C C . ASP A 1 132 ? 49.464 -2.689 -52.511 1.00 49.84 132 ASP A C 1
ATOM 1106 O O . ASP A 1 132 ? 50.493 -3.013 -53.148 1.00 49.84 132 ASP A O 1
#

Radius of gyration: 26.97 Å; chains: 1; bounding box: 68×28×74 Å

Sequence (132 aa):
MENAYIYRDVSQSRNDSYLYLKVGLGDDAYNYTIVARSSDIRHLDLRKSRKLWVAVDSDRSKQFVWWIYDFDNKFIISRKEILGWMGRYNSRNYFVAILGVVSSLYLLLIIVRNGVWNRVVAKRKAHESRAD

pLDDT: mean 83.03, std 7.34, range [49.84, 95.0]

Foldseek 3Di:
DWKKFQADAFDDDPFKTKTWIFTHDDPLTDIDIQIATPVVCVVVPHGGGFMWDFDDDPPCVVVDTAFIAHPVRHGDDHNVRSVVRVVVVVVVVVVVVVVVVVVVVVVVVVCVVVVVVVVVVVVVVVVVVVVD